Protein AF-A0A920AE0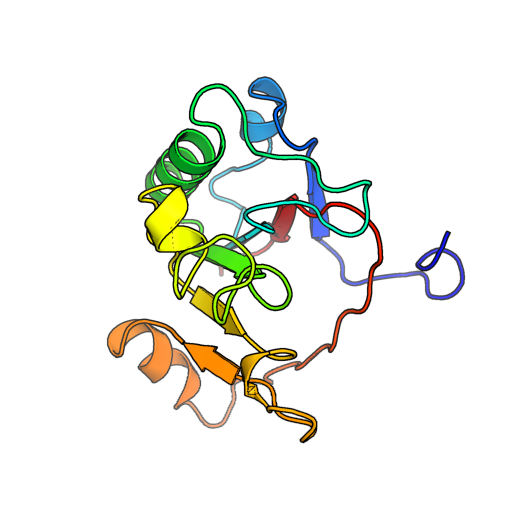2-F1 (afdb_monomer)

Sequence (146 aa):
MYKQKFRPLLPDCRQIIYNDVDSLNEITKNTAAVIIEPIQGATGFITPKNGYLKLVREKCDEVGALLIFDEIQTCFGRTGNLFGLETYSVTPDILCMAKGMGGGMPIGSFTTSTEKMHSLRRPYVRTYYHFWRSSYSLCSIIGHTL

Nearest PDB structures (foldseek):
  4ade-assembly2_B-3  TM=9.728E-01  e=2.602E-11  Escherichia coli BL21
  5h7d-assembly1_A  TM=8.800E-01  e=7.950E-11  Escherichia coli K-12
  4ppm-assembly1_B  TM=8.473E-01  e=1.255E-09  Serratia sp. FS14
  3ntj-assembly2_D  TM=8.637E-01  e=1.627E-08  Plasmodium falciparum 3D7
  7ypn-assembly1_B  TM=8.053E-01  e=5.687E-09  Caulobacter sp. D5

Mean predicted aligned error: 7.44 Å

pLDDT: mean 83.48, std 21.53, range [24.52, 98.31]

Secondary structure (DSSP, 8-state):
-TTGGG-S--TTEEEE-TT-SGGGGG--TTEEEEEE-SSBGGGT-BPP-TTHHHHHHHHHHHHTPEEEEE-TTTTTTTTSSS-HHHHHT---SEEEE-GGGGTTS---EEEE-HHHHHGGGSTT----------SS--EEEEE---

Foldseek 3Di:
DPCPVPPPDDPQKDFFDALDLVSLVVLALQFQAWEFECFQVLAPGHHHPPLRLVSNLVSCVVNVHFYEYAFQPVACCNVPDRTSCVVSVHDGQKYKYADNVQVPDGDIDMDHDPVVVVVVVDPPPPPPPDPDDDSGGGRITHGDDD

Solvent-accessible surface area (backbone atoms only — not comparable to full-atom values): 8640 Å² total; per-residue (Å²): 126,86,64,72,88,58,63,82,68,78,77,60,62,45,77,45,58,80,79,41,74,73,45,53,70,74,64,37,71,56,27,41,28,38,38,29,41,72,51,27,55,64,64,73,60,45,68,68,48,98,60,37,66,52,54,52,50,53,49,23,63,75,39,68,23,44,36,30,32,49,28,37,73,38,27,64,44,64,74,77,37,62,38,46,45,66,77,70,73,44,86,58,54,32,42,34,40,22,60,59,75,30,81,84,49,97,49,72,53,71,49,58,51,70,76,66,53,53,70,69,73,48,97,80,69,81,78,78,83,71,88,78,85,70,70,56,70,46,38,32,37,36,49,70,68,132

Radius of gyration: 15.22 Å; Cα contacts (8 Å, |Δi|>4): 240; chains: 1; bounding box: 39×36×39 Å

Structure (mmCIF, N/CA/C/O backbone):
data_AF-A0A920AE02-F1
#
_entry.id   AF-A0A920AE02-F1
#
loop_
_atom_site.group_PDB
_atom_site.id
_atom_site.type_symbol
_atom_site.label_atom_id
_atom_site.label_alt_id
_atom_site.label_comp_id
_atom_site.label_asym_id
_atom_site.label_entity_id
_atom_site.label_seq_id
_atom_site.pdbx_PDB_ins_code
_atom_site.Cartn_x
_atom_site.Cartn_y
_atom_site.Cartn_z
_atom_site.occupancy
_atom_site.B_iso_or_equiv
_atom_site.auth_seq_id
_atom_site.auth_comp_id
_atom_site.auth_asym_id
_atom_site.auth_atom_id
_atom_site.pdbx_PDB_model_num
ATOM 1 N N . MET A 1 1 ? -2.855 -16.377 -14.885 1.00 50.94 1 MET A N 1
ATOM 2 C CA . MET A 1 1 ? -2.037 -17.542 -15.296 1.00 50.94 1 MET A CA 1
ATOM 3 C C . MET A 1 1 ? -1.311 -18.220 -14.123 1.00 50.94 1 MET A C 1
ATOM 5 O O . MET A 1 1 ? -1.435 -19.426 -13.990 1.00 50.94 1 MET A O 1
ATOM 9 N N . TYR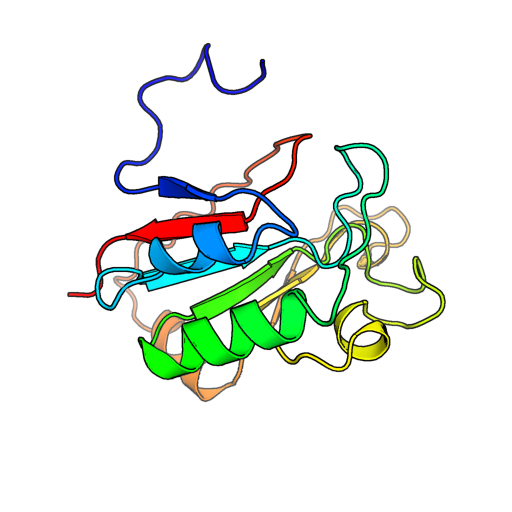 A 1 2 ? -0.637 -17.495 -13.217 1.00 75.06 2 TYR A N 1
ATOM 10 C CA . TYR A 1 2 ? 0.195 -18.118 -12.162 1.00 75.06 2 TYR A CA 1
ATOM 11 C C . TYR A 1 2 ? -0.548 -18.885 -11.051 1.00 75.06 2 TYR A C 1
ATOM 13 O O . TYR A 1 2 ? -0.037 -19.884 -10.561 1.00 75.06 2 TYR A O 1
ATOM 21 N N . LYS A 1 3 ? -1.760 -18.465 -10.661 1.00 81.94 3 LYS A N 1
ATOM 22 C CA . LYS A 1 3 ? -2.459 -19.035 -9.490 1.00 81.94 3 LYS A CA 1
ATOM 23 C C . LYS A 1 3 ? -3.293 -20.294 -9.783 1.00 81.94 3 LYS A C 1
ATOM 25 O O . LYS A 1 3 ? -3.697 -20.981 -8.854 1.00 81.94 3 LYS A O 1
ATOM 30 N N . GLN A 1 4 ? -3.594 -20.585 -11.055 1.00 83.69 4 GLN A N 1
ATOM 31 C CA . GLN A 1 4 ? -4.557 -21.638 -11.428 1.00 83.69 4 GLN A CA 1
ATOM 32 C C . GLN A 1 4 ? -4.117 -23.037 -10.975 1.00 83.69 4 GLN A C 1
ATOM 34 O O . GLN A 1 4 ? -4.955 -23.811 -10.529 1.00 83.69 4 GLN A O 1
ATOM 39 N N . LYS A 1 5 ? -2.810 -23.332 -11.031 1.00 90.50 5 LYS A N 1
ATOM 40 C CA . LYS A 1 5 ? -2.244 -24.644 -10.669 1.00 90.50 5 LYS A CA 1
ATOM 41 C C . LYS A 1 5 ? -2.198 -24.921 -9.160 1.00 90.50 5 LYS A C 1
ATOM 43 O O . LYS A 1 5 ? -1.930 -26.049 -8.776 1.00 90.50 5 LYS A O 1
ATOM 48 N N . PHE A 1 6 ? -2.435 -23.910 -8.325 1.00 90.12 6 PHE A N 1
ATOM 49 C CA . PHE A 1 6 ? -2.240 -23.978 -6.871 1.00 90.12 6 PHE A CA 1
ATOM 50 C C . PHE A 1 6 ? -3.536 -23.731 -6.092 1.00 90.12 6 PHE A C 1
ATOM 52 O O . PHE A 1 6 ? -3.497 -23.304 -4.944 1.00 90.12 6 PHE A O 1
ATOM 59 N N . ARG A 1 7 ? -4.698 -23.925 -6.728 1.00 87.12 7 ARG A N 1
ATOM 60 C CA . ARG A 1 7 ? -5.992 -23.787 -6.051 1.00 87.12 7 ARG A CA 1
ATOM 61 C C . ARG A 1 7 ? -6.272 -25.000 -5.139 1.00 87.12 7 ARG A C 1
ATOM 63 O O . ARG A 1 7 ? -5.869 -26.103 -5.501 1.00 87.12 7 ARG A O 1
ATOM 70 N N . PRO A 1 8 ? -7.015 -24.820 -4.028 1.00 88.19 8 PRO A N 1
ATOM 71 C CA . PRO A 1 8 ? -7.584 -23.557 -3.551 1.00 88.19 8 PRO A CA 1
ATOM 72 C C . PRO A 1 8 ? -6.519 -22.625 -2.952 1.00 88.19 8 PRO A C 1
ATOM 74 O O . PRO A 1 8 ? -5.546 -23.070 -2.357 1.00 88.19 8 PRO A O 1
ATOM 77 N N . LEU A 1 9 ? -6.702 -21.318 -3.154 1.00 88.38 9 LEU A N 1
ATOM 78 C CA . LEU A 1 9 ? -5.861 -20.289 -2.532 1.00 88.38 9 LEU A CA 1
ATOM 79 C C . LEU A 1 9 ? -6.390 -19.961 -1.129 1.00 88.38 9 LEU A C 1
ATOM 81 O O . LEU A 1 9 ? -7.403 -20.518 -0.707 1.00 88.38 9 LEU A O 1
ATOM 85 N N . LEU A 1 10 ? -5.733 -19.018 -0.445 1.00 86.81 10 LEU A N 1
ATOM 86 C CA . LEU A 1 10 ? -6.267 -18.438 0.786 1.00 86.81 10 LEU A CA 1
ATOM 87 C C . LEU A 1 10 ? -7.715 -17.956 0.564 1.00 86.81 10 LEU A C 1
ATOM 89 O O . LEU A 1 10 ? -7.971 -17.265 -0.433 1.00 86.81 10 LEU A O 1
ATOM 93 N N . PRO A 1 11 ? -8.651 -18.347 1.449 1.00 86.06 11 PRO A N 1
ATOM 94 C CA . PRO A 1 11 ? -10.022 -17.863 1.394 1.00 86.06 11 PRO A CA 1
ATOM 95 C C . PRO A 1 11 ? -10.068 -16.364 1.708 1.00 86.06 11 PRO A C 1
ATOM 97 O O . PRO A 1 11 ? -9.095 -15.782 2.184 1.00 86.06 11 PRO A O 1
ATOM 100 N N . ASP A 1 12 ? -11.198 -15.734 1.393 1.00 87.88 12 ASP A N 1
ATOM 101 C CA . ASP A 1 12 ? -11.480 -14.326 1.705 1.00 87.88 12 ASP A CA 1
ATOM 102 C C . ASP A 1 12 ? -10.484 -13.308 1.125 1.00 87.88 12 ASP A C 1
ATOM 104 O O . ASP A 1 12 ? -10.442 -12.151 1.542 1.00 87.88 12 ASP A O 1
ATOM 108 N N . CYS A 1 13 ? -9.727 -13.715 0.101 1.00 88.38 13 CYS A N 1
ATOM 109 C CA . CYS A 1 13 ? -8.918 -12.830 -0.725 1.00 88.38 13 CYS A CA 1
ATOM 110 C C . CYS A 1 13 ? -9.673 -12.437 -2.000 1.00 88.38 13 CYS A C 1
ATOM 112 O O . CYS A 1 13 ? -9.825 -13.249 -2.919 1.00 88.38 13 CYS A O 1
ATOM 114 N N . ARG A 1 14 ? -10.103 -11.176 -2.088 1.00 88.19 14 ARG A N 1
ATOM 115 C CA . ARG A 1 14 ? -10.780 -10.619 -3.274 1.00 88.19 14 ARG A CA 1
ATOM 116 C C . ARG A 1 14 ? -9.882 -9.624 -3.998 1.00 88.19 14 ARG A C 1
ATOM 118 O O . ARG A 1 14 ? -9.114 -8.906 -3.366 1.00 88.19 14 ARG A O 1
ATOM 125 N N . GLN A 1 15 ? -9.962 -9.599 -5.327 1.00 90.75 15 GLN A N 1
ATOM 126 C CA . GLN A 1 15 ? -9.261 -8.615 -6.154 1.00 90.75 15 GLN A CA 1
ATOM 127 C C . GLN A 1 15 ? -10.247 -7.536 -6.579 1.00 90.75 15 GLN A C 1
ATOM 129 O O . GLN A 1 15 ? -11.346 -7.870 -7.014 1.00 90.75 15 GLN A O 1
ATOM 134 N N . ILE A 1 16 ? -9.829 -6.278 -6.493 1.00 92.00 16 ILE A N 1
ATOM 135 C CA . ILE A 1 16 ? -10.584 -5.148 -7.037 1.00 92.00 16 ILE A CA 1
ATOM 136 C C . ILE A 1 16 ? -9.827 -4.529 -8.213 1.00 92.00 16 ILE A C 1
ATOM 138 O O . ILE A 1 16 ? -8.619 -4.752 -8.369 1.00 92.00 16 ILE A O 1
ATOM 142 N N . ILE A 1 17 ? -10.527 -3.778 -9.061 1.00 94.19 17 ILE A N 1
ATOM 143 C CA . ILE A 1 17 ? -9.938 -3.191 -10.265 1.00 94.19 17 ILE A CA 1
ATOM 144 C C . ILE A 1 17 ? -9.181 -1.916 -9.877 1.00 94.19 17 ILE A C 1
ATOM 146 O O . ILE A 1 17 ? -9.699 -1.038 -9.198 1.00 94.19 17 ILE A O 1
ATOM 150 N N . TYR A 1 18 ? -7.918 -1.815 -10.288 1.00 94.50 18 TYR A N 1
ATOM 151 C CA . TYR A 1 18 ? -7.095 -0.637 -10.017 1.00 94.50 18 TYR A CA 1
ATOM 152 C C . TYR A 1 18 ? -7.527 0.547 -10.891 1.00 94.50 18 TYR A C 1
ATOM 154 O O . TYR A 1 18 ? -7.829 0.356 -12.068 1.00 94.50 18 TYR A O 1
ATOM 162 N N . ASN A 1 19 ? -7.505 1.765 -10.337 1.00 96.00 19 ASN A N 1
ATOM 163 C CA . ASN A 1 19 ? -8.059 2.989 -10.936 1.00 96.00 19 ASN A CA 1
ATOM 164 C C . ASN A 1 19 ? -9.581 2.987 -11.175 1.00 96.00 19 ASN A C 1
ATOM 166 O O . ASN A 1 19 ? -10.080 3.920 -11.805 1.00 96.00 19 ASN A O 1
ATOM 170 N N . ASP A 1 20 ? -10.315 1.996 -10.672 1.00 95.88 20 ASP A N 1
ATOM 171 C CA . ASP A 1 20 ? -11.775 1.979 -10.720 1.00 95.88 20 ASP A CA 1
ATOM 172 C C . ASP A 1 20 ? -12.349 2.407 -9.365 1.00 95.88 20 ASP A C 1
ATOM 174 O O . ASP A 1 20 ? -12.092 1.777 -8.340 1.00 95.88 20 ASP A O 1
ATOM 178 N N . VAL A 1 21 ? -13.101 3.506 -9.347 1.00 95.62 21 VAL A N 1
ATOM 179 C CA . VAL A 1 21 ? -13.657 4.058 -8.101 1.00 95.62 21 VAL A CA 1
ATOM 180 C C . VAL A 1 21 ? -14.813 3.196 -7.595 1.00 95.62 21 VAL A C 1
ATOM 182 O O . VAL A 1 21 ? -14.945 3.011 -6.387 1.00 95.62 21 VAL A O 1
ATOM 185 N N . ASP A 1 22 ? -15.599 2.602 -8.495 1.00 96.25 22 ASP A N 1
ATOM 186 C CA . ASP A 1 22 ? -16.749 1.775 -8.117 1.00 96.25 22 ASP A CA 1
ATOM 187 C C . ASP A 1 22 ? -16.308 0.494 -7.396 1.00 96.25 22 ASP A C 1
ATOM 189 O O . ASP A 1 22 ? -16.929 0.070 -6.418 1.00 96.25 22 ASP A O 1
ATOM 193 N N . SER A 1 23 ? -15.165 -0.060 -7.805 1.00 94.50 23 SER A N 1
ATOM 194 C CA . SER A 1 23 ? -14.467 -1.166 -7.145 1.00 94.50 23 SER A CA 1
ATOM 195 C C . SER A 1 23 ? -14.115 -0.910 -5.671 1.00 94.50 23 SER A C 1
ATOM 197 O O . SER A 1 23 ? -13.920 -1.869 -4.922 1.00 94.50 23 SER A O 1
ATOM 199 N N . LEU A 1 24 ? -14.051 0.347 -5.209 1.00 95.56 24 LEU A N 1
ATOM 200 C CA . LEU A 1 24 ? -13.792 0.661 -3.795 1.00 95.56 24 LEU A CA 1
ATOM 201 C C . LEU A 1 24 ? -14.956 0.267 -2.875 1.00 95.56 24 LEU A C 1
ATOM 203 O O . LEU A 1 24 ? -14.746 0.085 -1.676 1.00 95.56 24 LEU A O 1
ATOM 207 N N . ASN A 1 25 ? -16.163 0.072 -3.417 1.00 95.44 25 ASN A N 1
ATOM 208 C CA . ASN A 1 25 ? -17.325 -0.385 -2.648 1.00 95.44 25 ASN A CA 1
ATOM 209 C C . ASN A 1 25 ? -17.1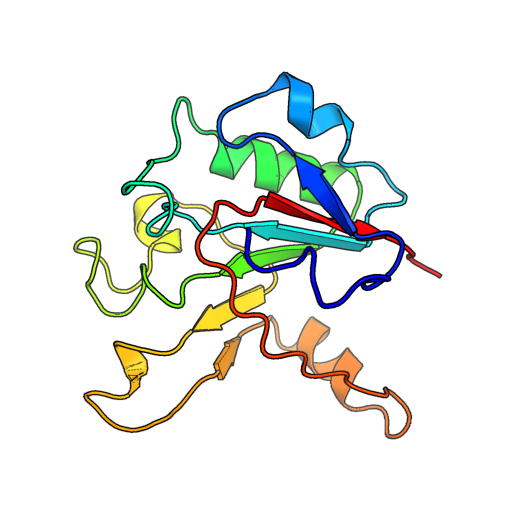69 -1.817 -2.106 1.00 95.44 25 ASN A C 1
ATOM 211 O O . ASN A 1 25 ? -17.832 -2.186 -1.138 1.00 95.44 25 ASN A O 1
ATOM 215 N N . GLU A 1 26 ? -16.257 -2.611 -2.674 1.00 95.31 26 GLU A N 1
ATOM 216 C CA . GLU A 1 26 ? -15.910 -3.941 -2.159 1.00 95.31 26 GLU A CA 1
ATOM 217 C C . GLU A 1 26 ? -15.124 -3.878 -0.837 1.00 95.31 26 GLU A C 1
ATOM 219 O O . GLU A 1 26 ? -15.070 -4.862 -0.090 1.00 95.31 26 GLU A O 1
ATOM 224 N N . ILE A 1 27 ? -14.517 -2.727 -0.525 1.00 96.06 27 ILE A N 1
ATOM 225 C CA . ILE A 1 27 ? -13.810 -2.487 0.731 1.00 96.06 27 ILE A CA 1
ATOM 226 C C . ILE A 1 27 ? -14.861 -2.141 1.791 1.00 96.06 27 ILE A C 1
ATOM 228 O O . ILE A 1 27 ? -15.415 -1.043 1.825 1.00 96.06 27 ILE A O 1
ATOM 232 N N . THR A 1 28 ? -15.154 -3.105 2.658 1.00 96.06 28 THR A N 1
ATOM 233 C CA . THR A 1 28 ? -16.222 -3.009 3.663 1.00 96.06 28 THR A CA 1
ATOM 234 C C . THR A 1 28 ? -15.655 -3.176 5.069 1.00 96.06 28 THR A C 1
ATOM 236 O O . THR A 1 28 ? -14.480 -3.480 5.240 1.00 96.06 28 THR A O 1
ATOM 239 N N . LYS A 1 29 ? -16.499 -3.059 6.098 1.00 95.75 29 LYS A N 1
ATOM 240 C CA . LYS A 1 29 ? -16.108 -3.316 7.499 1.00 95.75 29 LYS A CA 1
ATOM 241 C C . LYS A 1 29 ? -15.633 -4.753 7.762 1.00 95.75 29 LYS A C 1
ATOM 243 O O . LYS A 1 29 ? -15.010 -5.011 8.783 1.00 95.75 29 LYS A O 1
ATOM 248 N N . ASN A 1 30 ? -15.906 -5.680 6.840 1.00 94.56 30 ASN A N 1
ATOM 249 C CA . ASN A 1 30 ? -15.418 -7.060 6.906 1.00 94.56 30 ASN A CA 1
ATOM 250 C C . ASN A 1 30 ? -14.014 -7.224 6.288 1.00 94.56 30 ASN A C 1
ATOM 252 O O . ASN A 1 30 ? -13.455 -8.324 6.302 1.00 94.56 30 ASN A O 1
ATOM 256 N N . THR A 1 31 ? -13.458 -6.157 5.710 1.00 95.56 31 THR A N 1
ATOM 257 C CA . THR A 1 31 ? -12.109 -6.122 5.150 1.00 95.56 31 THR A CA 1
ATOM 258 C C . THR A 1 31 ? -11.095 -5.872 6.261 1.00 95.56 31 THR A C 1
ATOM 260 O O . THR A 1 31 ? -11.106 -4.817 6.883 1.00 95.56 31 THR A O 1
ATOM 263 N N . ALA A 1 32 ? -10.173 -6.809 6.465 1.00 95.12 32 ALA A N 1
ATOM 264 C CA . ALA A 1 32 ? -9.058 -6.650 7.392 1.00 95.12 32 ALA A CA 1
ATOM 265 C C . ALA A 1 32 ? -7.959 -5.748 6.808 1.00 95.12 32 ALA A C 1
ATOM 267 O O . ALA A 1 32 ? -7.403 -4.898 7.505 1.00 95.12 32 ALA A O 1
ATOM 268 N N . ALA A 1 33 ? -7.631 -5.922 5.523 1.00 96.19 33 ALA A N 1
ATOM 269 C CA . ALA A 1 33 ? -6.592 -5.136 4.867 1.00 96.19 33 ALA A CA 1
ATOM 270 C C . ALA A 1 33 ? -6.788 -5.014 3.354 1.00 96.19 33 ALA A C 1
ATOM 272 O O . ALA A 1 33 ? -7.380 -5.886 2.718 1.00 96.19 33 ALA A O 1
ATOM 273 N N . VAL A 1 34 ? -6.210 -3.957 2.788 1.00 97.25 34 VAL A N 1
ATOM 274 C CA . VAL A 1 34 ? -6.062 -3.701 1.358 1.00 97.25 34 VAL A CA 1
ATOM 275 C C . VAL A 1 34 ? -4.575 -3.663 1.021 1.00 97.25 34 VAL A C 1
ATOM 277 O O . VAL A 1 34 ? -3.854 -2.792 1.498 1.00 97.25 34 VAL A O 1
ATOM 280 N N . ILE A 1 35 ? -4.110 -4.595 0.189 1.00 97.31 35 ILE A N 1
ATOM 281 C CA . ILE A 1 35 ? -2.729 -4.633 -0.316 1.00 97.31 35 ILE A CA 1
ATOM 282 C C . ILE A 1 35 ? -2.696 -4.043 -1.716 1.00 97.31 35 ILE A C 1
ATOM 284 O O . ILE A 1 35 ? -3.381 -4.568 -2.594 1.00 97.31 35 ILE A O 1
ATOM 288 N N . ILE A 1 36 ? -1.891 -3.001 -1.929 1.00 95.94 36 ILE A N 1
ATOM 289 C CA . ILE A 1 36 ? -1.807 -2.286 -3.202 1.00 95.94 36 ILE A CA 1
ATOM 290 C C . ILE A 1 36 ? -0.376 -1.880 -3.573 1.00 95.94 36 ILE A C 1
ATOM 292 O O . ILE A 1 36 ? 0.388 -1.423 -2.732 1.00 95.94 36 ILE A O 1
ATOM 296 N N . GLU A 1 37 ? -0.004 -2.019 -4.845 1.00 95.88 37 GLU A N 1
ATOM 297 C CA . GLU A 1 37 ? 1.223 -1.414 -5.390 1.00 95.88 37 GLU A CA 1
ATOM 298 C C . GLU A 1 37 ? 0.956 0.068 -5.733 1.00 95.88 37 GLU A C 1
ATOM 300 O O . GLU A 1 37 ? -0.020 0.340 -6.445 1.00 95.88 37 GLU A O 1
ATOM 305 N N . PRO A 1 38 ? 1.800 1.041 -5.323 1.00 94.12 38 PRO A N 1
ATOM 306 C CA . PRO A 1 38 ? 1.605 2.436 -5.725 1.00 94.12 38 PRO A CA 1
ATOM 307 C C . PRO A 1 38 ? 1.625 2.628 -7.241 1.00 94.12 38 PRO A C 1
ATOM 309 O O . PRO A 1 38 ? 0.857 3.430 -7.753 1.00 94.12 38 PRO A O 1
ATOM 312 N N . ILE A 1 39 ? 2.460 1.864 -7.952 1.00 94.75 39 ILE A N 1
ATOM 313 C CA . ILE A 1 39 ? 2.481 1.750 -9.416 1.00 94.75 39 ILE A CA 1
ATOM 314 C C . ILE A 1 39 ? 2.502 0.263 -9.754 1.00 94.75 39 ILE A C 1
ATOM 316 O O . ILE A 1 39 ? 3.386 -0.459 -9.296 1.00 94.75 39 ILE A O 1
ATOM 320 N N . GLN A 1 40 ? 1.571 -0.198 -10.589 1.00 93.69 40 GLN A N 1
ATOM 321 C CA . GLN A 1 40 ? 1.457 -1.615 -10.935 1.00 93.69 40 GLN A CA 1
ATOM 322 C C . GLN A 1 40 ? 2.464 -1.984 -12.015 1.00 93.69 40 GLN A C 1
ATOM 324 O O . GLN A 1 40 ? 2.190 -1.939 -13.218 1.00 93.69 40 GLN A O 1
ATOM 329 N N . GLY A 1 41 ? 3.659 -2.362 -11.581 1.00 89.25 41 GLY A N 1
ATOM 330 C CA . GLY A 1 41 ? 4.774 -2.593 -12.484 1.00 89.25 41 GLY A CA 1
ATOM 331 C C . GLY A 1 41 ? 4.575 -3.789 -13.403 1.00 89.25 41 GLY A C 1
ATOM 332 O O . GLY A 1 41 ? 4.690 -3.679 -14.623 1.00 89.25 41 GLY A O 1
ATOM 333 N N . ALA A 1 42 ? 4.185 -4.931 -12.837 1.00 85.75 42 ALA A N 1
ATOM 334 C CA . ALA A 1 42 ? 4.046 -6.168 -13.602 1.00 85.75 42 ALA A CA 1
ATOM 335 C C . ALA A 1 42 ? 2.856 -6.169 -14.585 1.00 85.75 42 ALA A C 1
ATOM 337 O O . ALA A 1 42 ? 2.759 -7.050 -15.432 1.00 85.75 42 ALA A O 1
ATOM 338 N N . THR A 1 43 ? 1.971 -5.167 -14.503 1.00 84.38 43 THR A N 1
ATOM 339 C CA . THR A 1 43 ? 0.807 -5.003 -15.406 1.00 84.38 43 THR A CA 1
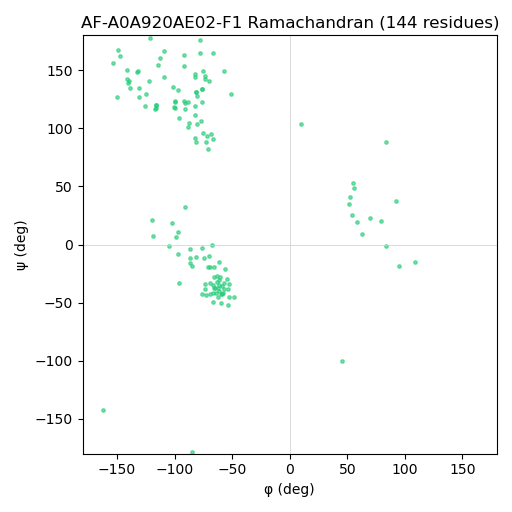ATOM 340 C C . THR A 1 43 ? 1.055 -3.936 -16.474 1.00 84.38 43 THR A C 1
ATOM 342 O O . THR A 1 43 ? 0.123 -3.430 -17.083 1.00 84.38 43 THR A O 1
ATOM 345 N N . GLY A 1 44 ? 2.321 -3.591 -16.720 1.00 89.56 44 GLY A N 1
ATOM 346 C CA . GLY A 1 44 ? 2.689 -2.588 -17.717 1.00 89.56 44 GLY A CA 1
ATOM 347 C C . GLY A 1 44 ? 2.816 -1.180 -17.143 1.00 89.56 44 GLY A C 1
ATOM 348 O O . GLY A 1 44 ? 2.458 -0.224 -17.818 1.00 89.56 44 GLY A O 1
ATOM 349 N N . PHE A 1 45 ? 3.339 -1.057 -15.917 1.00 91.25 45 PHE A N 1
ATOM 350 C CA . PHE A 1 45 ? 3.653 0.227 -15.275 1.00 91.25 45 PHE A CA 1
ATOM 351 C C . PHE A 1 45 ? 2.453 1.185 -15.189 1.00 91.25 45 PHE A C 1
ATOM 353 O O . PHE A 1 45 ? 2.544 2.363 -15.532 1.00 91.25 45 PHE A O 1
ATOM 360 N N . ILE A 1 46 ? 1.313 0.673 -14.721 1.00 95.00 46 ILE A N 1
ATOM 361 C CA . ILE A 1 46 ? 0.085 1.463 -14.586 1.00 95.00 46 ILE A CA 1
ATOM 362 C C . ILE A 1 46 ? 0.201 2.371 -13.358 1.00 95.00 46 ILE A C 1
ATOM 364 O O . ILE A 1 46 ? 0.395 1.890 -12.241 1.00 95.00 46 ILE A O 1
ATOM 368 N N . THR A 1 47 ? 0.065 3.680 -13.567 1.00 95.38 47 THR A N 1
ATOM 369 C CA . THR A 1 47 ? 0.086 4.702 -12.511 1.00 95.38 47 THR A CA 1
ATOM 370 C C . THR A 1 47 ? -1.321 5.004 -11.983 1.00 95.38 47 THR A C 1
ATOM 372 O O . THR A 1 47 ? -2.310 4.830 -12.711 1.00 95.38 47 THR A O 1
ATOM 375 N N . PRO A 1 48 ? -1.447 5.465 -10.726 1.00 95.12 48 PRO A N 1
ATOM 376 C CA . PRO A 1 48 ? -2.727 5.857 -10.166 1.00 95.12 48 PRO A CA 1
ATOM 377 C C . PRO A 1 48 ? -3.213 7.144 -10.835 1.00 95.12 48 PRO A C 1
ATOM 379 O O . PRO A 1 48 ? -2.433 8.059 -11.105 1.00 95.12 48 PRO A O 1
ATOM 382 N N . LYS A 1 49 ? -4.516 7.225 -11.093 1.00 95.06 49 LYS A N 1
ATOM 383 C CA . LYS A 1 49 ? -5.177 8.374 -11.725 1.00 95.06 49 LYS A CA 1
ATOM 384 C C . LYS A 1 49 ? -6.132 9.038 -10.746 1.00 95.06 49 LYS A C 1
ATOM 386 O O . LYS A 1 49 ? -6.626 8.384 -9.838 1.00 95.06 49 LYS A O 1
ATOM 391 N N . ASN A 1 50 ? -6.409 10.327 -10.940 1.00 93.75 50 ASN A N 1
ATOM 392 C CA . ASN A 1 50 ? -7.469 11.051 -10.224 1.00 93.75 50 ASN A CA 1
ATOM 393 C C . ASN A 1 50 ? -7.418 10.899 -8.689 1.00 93.75 50 ASN A C 1
ATOM 395 O O . ASN A 1 50 ? -8.452 10.813 -8.036 1.00 93.75 50 ASN A O 1
ATOM 399 N N . GLY A 1 51 ? -6.215 10.813 -8.108 1.00 94.94 51 GLY A N 1
ATOM 400 C CA . GLY A 1 51 ? -6.055 10.627 -6.663 1.00 94.94 51 GLY A CA 1
ATOM 401 C C . GLY A 1 51 ? -6.476 9.248 -6.141 1.00 94.94 51 GLY A C 1
ATOM 402 O O . GLY A 1 51 ? -6.748 9.122 -4.953 1.00 94.94 51 GLY A O 1
ATOM 403 N N . TYR A 1 52 ? -6.506 8.209 -6.983 1.00 97.38 52 TYR A N 1
ATOM 404 C CA . TYR A 1 52 ? -6.984 6.867 -6.626 1.00 97.38 52 TYR A CA 1
ATOM 405 C C . TYR A 1 52 ? -6.395 6.315 -5.316 1.00 97.38 52 TYR A C 1
ATOM 407 O O . TYR A 1 52 ? -7.139 5.833 -4.470 1.00 97.38 52 TYR A O 1
ATOM 415 N N . LEU A 1 53 ? -5.080 6.441 -5.087 1.00 97.25 53 LEU A N 1
ATOM 416 C CA . LEU A 1 53 ? -4.460 5.968 -3.837 1.00 97.25 53 LEU A CA 1
ATOM 417 C C . LEU A 1 53 ? -4.976 6.705 -2.592 1.00 97.25 53 LEU A C 1
ATOM 419 O O . LEU A 1 53 ? -5.072 6.104 -1.524 1.00 97.25 53 LEU A O 1
ATOM 423 N N . LYS A 1 54 ? -5.331 7.987 -2.728 1.00 97.88 54 LYS A N 1
ATOM 424 C CA . LYS A 1 54 ? -5.931 8.769 -1.645 1.00 97.88 54 LYS A CA 1
ATOM 425 C C . LYS A 1 54 ? -7.347 8.275 -1.345 1.00 97.88 54 LYS A C 1
ATOM 427 O O . LYS A 1 54 ? -7.660 8.063 -0.182 1.00 97.88 54 LYS A O 1
ATOM 432 N N . LEU A 1 55 ? -8.144 7.990 -2.378 1.00 98.06 55 LEU A N 1
ATOM 433 C CA . LEU A 1 55 ? -9.480 7.401 -2.215 1.00 98.06 55 LEU A CA 1
ATOM 434 C C . LEU A 1 55 ? -9.418 6.025 -1.536 1.00 98.06 55 LEU A C 1
ATOM 436 O O . LEU A 1 55 ? -10.224 5.729 -0.661 1.00 98.06 55 LEU A O 1
ATOM 440 N N . VAL A 1 56 ? -8.431 5.193 -1.890 1.00 97.88 56 VAL A N 1
ATOM 441 C CA . VAL A 1 56 ? -8.204 3.902 -1.221 1.00 97.88 56 VAL A CA 1
ATOM 442 C C . VAL A 1 56 ? -7.867 4.107 0.260 1.00 97.88 56 VAL A C 1
ATOM 444 O O . VAL A 1 56 ? -8.429 3.420 1.107 1.00 97.88 56 VAL A O 1
ATOM 447 N N . ARG A 1 57 ? -6.980 5.057 0.587 1.00 98.25 57 ARG A N 1
ATOM 448 C CA . ARG A 1 57 ? -6.631 5.392 1.978 1.00 98.25 57 ARG A CA 1
ATOM 449 C C . ARG A 1 57 ? -7.846 5.853 2.774 1.00 98.25 57 ARG A C 1
ATOM 451 O O . ARG A 1 57 ? -8.099 5.296 3.837 1.00 98.25 57 ARG A O 1
ATOM 458 N N . GLU A 1 58 ? -8.603 6.805 2.239 1.00 98.31 58 GLU A N 1
ATOM 459 C CA . GLU A 1 58 ? -9.829 7.313 2.862 1.00 98.31 58 GLU A CA 1
ATOM 460 C C . GLU A 1 58 ? -10.836 6.183 3.092 1.00 98.31 58 GLU A C 1
ATOM 462 O O . GLU A 1 58 ? -11.414 6.081 4.172 1.00 98.31 58 GLU A O 1
ATOM 467 N N . LYS A 1 59 ? -10.991 5.275 2.119 1.00 98.12 59 LYS A N 1
ATOM 468 C CA . LYS A 1 59 ? -11.894 4.134 2.264 1.00 98.12 59 LYS A CA 1
ATOM 469 C C . LYS A 1 59 ? -11.434 3.155 3.341 1.00 98.12 59 LYS A C 1
ATOM 471 O O . LYS A 1 59 ? -12.256 2.670 4.116 1.00 98.12 59 LYS A O 1
ATOM 476 N N . CYS A 1 60 ? -10.135 2.868 3.404 1.00 97.88 60 CYS A N 1
ATOM 477 C CA . CYS A 1 60 ? -9.554 2.050 4.464 1.00 97.88 60 CYS A CA 1
ATOM 478 C C . CYS A 1 60 ? -9.789 2.674 5.848 1.00 97.88 60 CYS A C 1
ATOM 480 O O . CYS A 1 60 ? -10.188 1.960 6.767 1.00 97.88 60 CYS A O 1
ATOM 482 N N . ASP A 1 61 ? -9.619 3.993 5.978 1.00 98.25 61 ASP A N 1
ATOM 483 C CA . ASP A 1 61 ? -9.872 4.724 7.226 1.00 98.25 61 ASP A CA 1
ATOM 484 C C . ASP A 1 61 ? -11.351 4.677 7.631 1.00 98.25 61 ASP A C 1
ATOM 486 O O . ASP A 1 61 ? -11.663 4.436 8.796 1.00 98.25 61 ASP A O 1
ATOM 490 N N . GLU A 1 62 ? -12.267 4.837 6.671 1.00 98.19 62 GLU A N 1
ATOM 491 C CA . GLU A 1 62 ? -13.718 4.791 6.898 1.00 98.19 62 GLU A CA 1
ATOM 492 C C . GLU A 1 62 ? -14.175 3.449 7.490 1.00 98.19 62 GLU A C 1
ATOM 494 O O . GLU A 1 62 ? -15.021 3.410 8.389 1.00 98.19 62 GLU A O 1
ATOM 499 N N . VAL A 1 63 ? -13.640 2.335 6.981 1.00 97.06 63 VAL A N 1
ATOM 500 C CA . VAL A 1 63 ? -14.087 0.990 7.376 1.00 97.06 63 VAL A CA 1
ATOM 501 C C . VAL A 1 63 ? -13.218 0.336 8.451 1.00 97.06 63 VAL A C 1
ATOM 503 O O . VAL A 1 63 ? -13.596 -0.717 8.961 1.00 97.06 63 VAL A O 1
ATOM 506 N N . GLY A 1 64 ? -12.078 0.942 8.797 1.00 95.94 64 GLY A N 1
ATOM 507 C CA . GLY A 1 64 ? -11.103 0.394 9.743 1.00 95.94 64 GLY A CA 1
ATOM 508 C C . GLY A 1 64 ? -10.183 -0.686 9.159 1.00 95.94 64 GLY A C 1
ATOM 509 O O . GLY A 1 64 ? -9.609 -1.467 9.916 1.00 95.94 64 GLY A O 1
ATOM 510 N N . ALA A 1 65 ? -10.041 -0.750 7.833 1.00 96.19 65 ALA A N 1
ATOM 511 C CA . ALA A 1 65 ? -9.134 -1.681 7.166 1.00 96.19 65 ALA A CA 1
ATOM 512 C C . ALA A 1 65 ? -7.696 -1.142 7.151 1.00 96.19 65 ALA A C 1
ATOM 514 O O . ALA A 1 65 ? -7.462 0.057 7.007 1.00 96.19 65 ALA A O 1
ATOM 515 N N . LEU A 1 66 ? -6.708 -2.036 7.225 1.00 97.19 66 LEU A N 1
ATOM 516 C CA . LEU A 1 66 ? -5.302 -1.657 7.067 1.00 97.19 66 LEU A CA 1
ATOM 517 C C . LEU A 1 66 ? -4.960 -1.417 5.595 1.00 97.19 66 LEU A C 1
ATOM 519 O O . LEU A 1 66 ? -5.244 -2.258 4.746 1.00 97.19 66 LEU A O 1
ATOM 523 N N . LEU A 1 67 ? -4.268 -0.324 5.286 1.00 97.88 67 LEU A N 1
ATOM 524 C CA . LEU A 1 67 ? -3.661 -0.119 3.973 1.00 97.88 67 LEU A CA 1
ATOM 525 C C . LEU A 1 67 ? -2.221 -0.629 3.971 1.00 97.88 67 LEU A C 1
ATOM 527 O O . LEU A 1 67 ? -1.388 -0.175 4.754 1.00 97.88 67 LEU A O 1
ATOM 531 N N . ILE A 1 68 ? -1.907 -1.535 3.055 1.00 97.94 68 ILE A N 1
ATOM 532 C CA . ILE A 1 68 ? -0.572 -2.095 2.877 1.00 97.94 68 ILE A CA 1
ATOM 533 C C . ILE A 1 68 ? -0.066 -1.689 1.500 1.00 97.94 68 ILE A C 1
ATOM 535 O O . ILE A 1 68 ? -0.670 -2.045 0.489 1.00 97.94 68 ILE A O 1
ATOM 539 N N . PHE A 1 69 ? 1.055 -0.975 1.449 1.00 97.44 69 PHE A N 1
ATOM 540 C CA . PHE A 1 69 ? 1.738 -0.719 0.187 1.00 97.44 69 PHE A CA 1
ATOM 541 C C . PHE A 1 69 ? 2.772 -1.803 -0.099 1.00 97.44 69 PHE A C 1
ATOM 543 O O . PHE A 1 69 ? 3.717 -1.994 0.670 1.00 97.44 69 PHE A O 1
ATOM 550 N N . ASP A 1 70 ? 2.615 -2.480 -1.237 1.00 96.81 70 ASP A N 1
ATOM 551 C CA . ASP A 1 70 ? 3.691 -3.261 -1.841 1.00 96.81 70 ASP A CA 1
ATOM 552 C C . ASP A 1 70 ? 4.586 -2.316 -2.642 1.00 96.81 70 ASP A C 1
ATOM 554 O O . ASP A 1 70 ? 4.357 -2.016 -3.813 1.00 96.81 70 ASP A O 1
ATOM 558 N N . GLU A 1 71 ? 5.613 -1.817 -1.967 1.00 95.75 71 GLU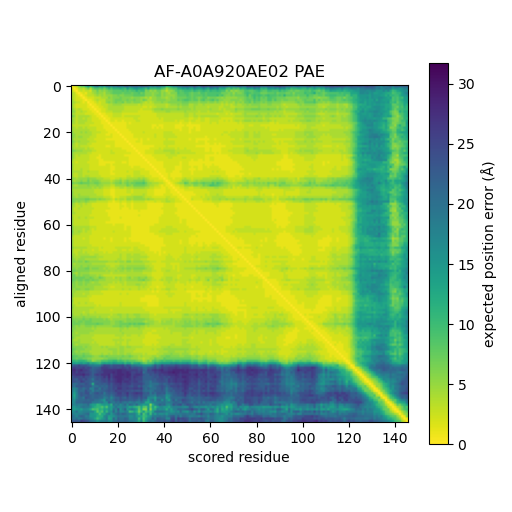 A N 1
ATOM 559 C CA . GLU A 1 71 ? 6.596 -0.918 -2.546 1.00 95.75 71 GLU A CA 1
ATOM 560 C C . GLU A 1 71 ? 7.848 -1.640 -3.011 1.00 95.75 71 GLU A C 1
ATOM 562 O O . GLU A 1 71 ? 8.813 -0.994 -3.406 1.00 95.75 71 GLU A O 1
ATOM 567 N N . ILE A 1 72 ? 7.845 -2.976 -3.059 1.00 95.62 72 ILE A N 1
ATOM 568 C CA . ILE A 1 72 ? 9.037 -3.760 -3.380 1.00 95.62 72 ILE A CA 1
ATOM 569 C C . ILE A 1 72 ? 9.683 -3.298 -4.697 1.00 95.62 72 ILE A C 1
ATOM 571 O O . ILE A 1 72 ? 10.903 -3.378 -4.837 1.00 95.62 72 ILE A O 1
ATOM 575 N N . GLN A 1 73 ? 8.897 -2.858 -5.683 1.00 94.44 73 GLN A N 1
ATOM 576 C CA . GLN A 1 73 ? 9.437 -2.339 -6.941 1.00 94.44 73 GLN A CA 1
ATOM 577 C C . GLN A 1 73 ? 9.564 -0.811 -6.993 1.00 94.44 73 GLN A C 1
ATOM 579 O O . GLN A 1 73 ? 10.482 -0.332 -7.654 1.00 94.44 73 GLN A O 1
ATOM 584 N N . THR A 1 74 ? 8.676 -0.060 -6.342 1.00 94.00 74 THR A N 1
ATOM 585 C CA . THR A 1 74 ? 8.616 1.408 -6.442 1.00 94.00 74 THR A CA 1
ATOM 586 C C . THR A 1 74 ? 9.563 2.134 -5.485 1.00 94.00 74 THR A C 1
ATOM 588 O O . THR A 1 74 ? 9.891 3.290 -5.743 1.00 94.00 74 THR A O 1
ATOM 591 N N . CYS A 1 75 ? 10.056 1.469 -4.436 1.00 93.88 75 CYS A N 1
ATOM 592 C CA . CYS A 1 75 ? 10.998 2.054 -3.477 1.00 93.88 75 CYS A CA 1
ATOM 593 C C . CYS A 1 75 ? 12.460 2.121 -3.973 1.00 93.88 75 CYS A C 1
ATOM 595 O O . CYS A 1 75 ? 12.813 1.645 -5.057 1.00 93.88 75 CYS A O 1
ATOM 597 N N . PHE A 1 76 ? 13.322 2.726 -3.148 1.00 95.25 76 PHE A N 1
ATOM 598 C CA . PHE A 1 76 ? 14.756 2.960 -3.361 1.00 95.25 76 PHE A CA 1
ATOM 599 C C . PHE A 1 76 ? 15.066 3.703 -4.665 1.00 95.25 76 PHE A C 1
ATOM 601 O O . PHE A 1 76 ? 15.876 3.260 -5.481 1.00 95.25 76 PHE A O 1
ATOM 608 N N . GLY A 1 77 ? 14.408 4.849 -4.864 1.00 94.19 77 GLY A N 1
ATOM 609 C CA . GLY A 1 77 ? 14.728 5.776 -5.953 1.00 94.19 77 GLY A CA 1
ATOM 610 C C . GLY A 1 77 ? 14.082 5.434 -7.294 1.00 94.19 77 GLY A C 1
ATOM 611 O O . GLY A 1 77 ? 14.281 6.166 -8.263 1.00 94.19 77 GLY A O 1
ATOM 612 N N . ARG A 1 78 ? 13.309 4.341 -7.397 1.00 94.00 78 ARG A N 1
ATOM 613 C CA . ARG A 1 78 ? 12.780 3.872 -8.690 1.00 94.00 78 ARG A CA 1
ATOM 614 C C . ARG A 1 78 ? 11.865 4.890 -9.370 1.00 94.00 78 ARG A C 1
ATOM 616 O O . ARG A 1 78 ? 11.868 4.962 -10.596 1.00 94.00 78 ARG A O 1
ATOM 623 N N . THR A 1 79 ? 11.099 5.648 -8.594 1.00 91.69 79 THR A N 1
ATOM 624 C CA . THR A 1 79 ? 10.146 6.656 -9.083 1.00 91.69 79 THR A CA 1
ATOM 625 C C . THR A 1 79 ? 10.694 8.086 -9.029 1.00 91.69 79 THR A C 1
ATOM 627 O O . THR A 1 79 ? 9.953 9.026 -9.296 1.00 91.69 79 THR A O 1
ATOM 630 N N . GLY A 1 80 ? 11.975 8.268 -8.684 1.00 93.06 80 GLY A N 1
ATOM 631 C CA . GLY A 1 80 ? 12.607 9.577 -8.466 1.00 93.06 80 GLY A CA 1
ATOM 632 C C . GLY A 1 80 ? 12.624 10.038 -7.004 1.00 93.06 80 GLY A C 1
ATOM 633 O O . GLY A 1 80 ? 13.467 10.854 -6.648 1.00 93.06 80 GLY A O 1
ATOM 634 N N . ASN A 1 81 ? 11.775 9.456 -6.152 1.00 93.81 81 ASN A N 1
ATOM 635 C CA . ASN A 1 81 ? 11.797 9.622 -4.695 1.00 93.81 81 ASN A CA 1
ATOM 636 C C . ASN A 1 81 ? 12.277 8.338 -4.010 1.00 93.81 81 ASN A C 1
ATOM 638 O O . ASN A 1 81 ? 12.336 7.275 -4.640 1.00 93.81 81 ASN A O 1
ATOM 642 N N . LEU A 1 82 ? 12.608 8.409 -2.716 1.00 92.12 82 LEU A N 1
ATOM 643 C CA . LEU A 1 82 ? 13.057 7.222 -1.985 1.00 92.12 82 LEU A CA 1
ATOM 644 C C . LEU A 1 82 ? 11.936 6.176 -1.892 1.00 92.12 82 LEU A C 1
ATOM 646 O O . LEU A 1 82 ? 12.203 4.985 -2.054 1.00 92.12 82 LEU A O 1
ATOM 650 N N . PHE A 1 83 ? 10.693 6.626 -1.717 1.00 92.50 83 PHE A N 1
ATOM 651 C CA . PHE A 1 83 ? 9.498 5.786 -1.670 1.00 92.50 83 PHE A CA 1
ATOM 652 C C . PHE A 1 83 ? 8.376 6.349 -2.554 1.00 92.50 83 PHE A C 1
ATOM 654 O O . PHE A 1 83 ? 8.222 7.562 -2.698 1.00 92.50 83 PHE A O 1
ATOM 661 N N . GLY A 1 84 ? 7.548 5.472 -3.118 1.00 87.56 84 GLY A N 1
ATOM 662 C CA . GLY A 1 84 ? 6.354 5.836 -3.882 1.00 87.56 84 GLY A CA 1
ATOM 663 C C . GLY A 1 84 ? 5.280 6.520 -3.030 1.00 87.56 84 GLY A C 1
ATOM 664 O O . GLY A 1 84 ? 4.553 7.371 -3.542 1.00 87.56 84 GLY A O 1
ATOM 665 N N . LEU A 1 85 ? 5.219 6.233 -1.726 1.00 90.50 85 LEU A N 1
ATOM 666 C CA . LEU A 1 85 ? 4.357 6.936 -0.770 1.00 90.50 85 LEU A CA 1
ATOM 667 C C . LEU A 1 85 ? 4.624 8.449 -0.745 1.00 90.50 85 LEU A C 1
ATOM 669 O O . LEU A 1 85 ? 3.685 9.228 -0.588 1.00 90.50 85 LEU A O 1
ATOM 673 N N . GLU A 1 86 ? 5.873 8.877 -0.972 1.00 92.62 86 GLU A N 1
ATOM 674 C CA . GLU A 1 86 ? 6.245 10.295 -1.071 1.00 92.62 86 GLU A CA 1
ATOM 675 C C . GLU A 1 86 ? 5.734 10.891 -2.385 1.00 92.62 86 GLU A C 1
ATOM 677 O O . GLU A 1 86 ? 5.145 11.969 -2.395 1.00 92.62 86 GLU A O 1
ATOM 682 N N . THR A 1 87 ? 5.895 10.159 -3.495 1.00 92.12 87 THR A N 1
ATOM 683 C CA . THR A 1 87 ? 5.411 10.572 -4.823 1.00 92.12 87 THR A CA 1
ATOM 684 C C . THR A 1 87 ? 3.908 10.848 -4.829 1.00 92.12 87 THR A C 1
ATOM 686 O O . THR A 1 87 ? 3.465 11.789 -5.484 1.00 92.12 87 THR A O 1
ATOM 689 N N . TYR A 1 88 ? 3.123 10.056 -4.096 1.00 92.69 88 TYR A N 1
ATOM 690 C CA . TYR A 1 88 ? 1.662 10.179 -4.076 1.00 92.69 88 TYR A CA 1
ATOM 691 C C . TYR A 1 88 ? 1.097 10.816 -2.805 1.00 92.69 88 TYR A C 1
ATOM 693 O O . TYR A 1 88 ? -0.113 11.007 -2.728 1.00 92.69 88 TYR A O 1
ATOM 701 N N . SER A 1 89 ? 1.945 11.179 -1.837 1.00 95.12 89 SER A N 1
ATOM 702 C CA . SER A 1 89 ? 1.539 11.777 -0.555 1.00 95.12 89 SER A CA 1
ATOM 703 C C . SER A 1 89 ? 0.461 10.966 0.186 1.00 95.12 89 SER A C 1
ATOM 705 O O . SER A 1 89 ? -0.482 11.527 0.742 1.00 95.12 89 SER A O 1
ATOM 707 N N . VAL A 1 90 ? 0.590 9.634 0.180 1.00 96.88 90 VAL A N 1
ATOM 708 C CA . VAL A 1 90 ? -0.321 8.707 0.874 1.00 96.88 90 VAL A CA 1
ATOM 709 C C . VAL A 1 90 ? 0.482 7.807 1.798 1.00 96.88 90 VAL A C 1
ATOM 711 O O . VAL A 1 90 ? 1.310 7.030 1.334 1.00 96.88 90 VAL A O 1
ATOM 714 N N . THR A 1 91 ? 0.195 7.869 3.097 1.00 96.44 91 THR A N 1
ATOM 715 C CA . THR A 1 91 ? 0.862 7.042 4.109 1.00 96.44 91 THR A CA 1
ATOM 716 C C . THR A 1 91 ? 0.087 5.733 4.333 1.00 96.44 91 THR A C 1
ATOM 718 O O . THR A 1 91 ? -1.063 5.778 4.785 1.00 96.44 91 THR A O 1
ATOM 721 N N . PRO A 1 92 ? 0.675 4.558 4.038 1.00 96.81 92 PRO A N 1
ATOM 722 C CA . PRO A 1 92 ? 0.068 3.268 4.357 1.00 96.81 92 PRO A CA 1
ATOM 723 C C . PRO A 1 92 ? 0.234 2.921 5.845 1.00 96.81 92 PRO A C 1
ATOM 725 O O . PRO A 1 92 ? 1.074 3.484 6.544 1.00 96.81 92 PRO A O 1
ATOM 728 N N . ASP A 1 93 ? -0.534 1.945 6.327 1.00 96.62 93 ASP A N 1
ATOM 729 C CA . ASP A 1 93 ? -0.333 1.353 7.653 1.00 96.62 93 ASP A CA 1
ATOM 730 C C . ASP A 1 93 ? 0.899 0.448 7.692 1.00 96.62 93 ASP A C 1
ATOM 732 O O . ASP A 1 93 ? 1.626 0.432 8.686 1.00 96.62 93 ASP A O 1
ATOM 736 N N . ILE A 1 94 ? 1.127 -0.300 6.608 1.00 96.44 94 ILE A N 1
ATOM 737 C CA . ILE A 1 94 ? 2.261 -1.209 6.448 1.00 96.44 94 ILE A CA 1
ATOM 738 C C . ILE A 1 94 ? 2.922 -0.950 5.093 1.00 96.44 94 ILE A C 1
ATOM 740 O O . ILE A 1 94 ? 2.253 -0.853 4.067 1.00 96.44 94 ILE A O 1
ATOM 744 N N . LEU A 1 95 ? 4.249 -0.879 5.084 1.00 95.69 95 LEU A N 1
ATOM 745 C CA . LEU A 1 95 ? 5.065 -0.697 3.889 1.00 95.69 95 LEU A CA 1
ATOM 746 C C . LEU A 1 95 ? 5.941 -1.931 3.669 1.00 95.69 95 LEU A C 1
ATOM 748 O O . LEU A 1 95 ? 6.764 -2.240 4.526 1.00 95.69 95 LEU A O 1
ATOM 752 N N . CYS A 1 96 ? 5.802 -2.617 2.536 1.00 96.69 96 CYS A N 1
ATOM 753 C CA . CYS A 1 96 ? 6.652 -3.748 2.154 1.00 96.69 96 CYS A CA 1
ATOM 754 C C . CYS A 1 96 ? 7.774 -3.307 1.206 1.00 96.69 96 CYS A C 1
ATOM 756 O O . CYS A 1 96 ? 7.525 -2.615 0.222 1.00 96.69 96 CYS A O 1
ATOM 758 N N . MET A 1 97 ? 9.011 -3.736 1.477 1.00 95.25 97 MET A N 1
ATOM 759 C CA . MET A 1 97 ? 10.213 -3.301 0.758 1.00 95.25 97 MET A CA 1
ATOM 760 C C . MET A 1 97 ? 11.170 -4.471 0.506 1.00 95.25 97 MET A C 1
ATOM 762 O O . MET A 1 97 ? 11.366 -5.333 1.361 1.00 95.25 97 MET A O 1
ATOM 766 N N . ALA A 1 98 ? 11.794 -4.502 -0.673 1.00 95.62 98 ALA A N 1
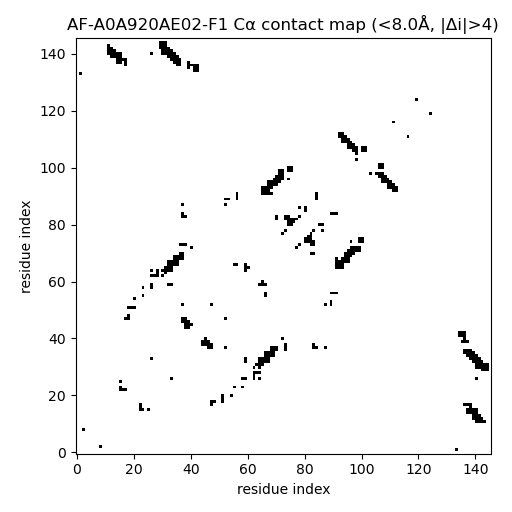ATOM 767 C CA . ALA A 1 98 ? 12.888 -5.417 -1.014 1.00 95.62 98 ALA A CA 1
ATOM 768 C C . ALA A 1 98 ? 13.632 -4.877 -2.255 1.00 95.62 98 ALA A C 1
ATOM 770 O O . ALA A 1 98 ? 13.797 -3.667 -2.393 1.00 95.62 98 ALA A O 1
ATOM 771 N N . LYS A 1 99 ? 14.084 -5.758 -3.161 1.00 94.44 99 LYS A N 1
ATOM 772 C CA . LYS A 1 99 ? 14.761 -5.436 -4.437 1.00 94.44 99 LYS A CA 1
ATOM 773 C C . LYS A 1 99 ? 15.851 -4.365 -4.285 1.00 94.44 99 LYS A C 1
ATOM 775 O O . LYS A 1 99 ? 16.952 -4.699 -3.858 1.00 94.44 99 LYS A O 1
ATOM 780 N N . GLY A 1 100 ? 15.550 -3.109 -4.637 1.00 92.56 100 GLY A N 1
ATOM 781 C CA . GLY A 1 100 ? 16.494 -1.989 -4.586 1.00 92.56 100 GLY A CA 1
ATOM 782 C C . GLY A 1 100 ? 17.138 -1.814 -3.211 1.00 92.56 100 GLY A C 1
ATOM 783 O O . GLY A 1 100 ? 18.312 -1.467 -3.142 1.00 92.56 100 GLY A O 1
ATOM 784 N N . MET A 1 101 ? 16.424 -2.186 -2.143 1.00 94.69 101 MET A N 1
ATOM 785 C CA . MET A 1 101 ? 16.920 -2.174 -0.764 1.00 94.69 101 MET A CA 1
ATOM 786 C C . MET A 1 101 ? 18.223 -2.949 -0.570 1.00 94.69 101 MET A C 1
ATOM 788 O O . MET A 1 101 ? 19.071 -2.558 0.224 1.00 94.69 101 MET A O 1
ATOM 792 N N . GLY A 1 102 ? 18.358 -4.085 -1.256 1.00 92.25 102 GLY A N 1
ATOM 793 C CA . GLY A 1 102 ? 19.455 -5.015 -1.025 1.00 92.25 102 GLY A CA 1
ATOM 794 C C . GLY A 1 102 ? 20.719 -4.712 -1.812 1.00 92.25 102 GLY A C 1
ATOM 795 O O . GLY A 1 102 ? 21.728 -5.364 -1.570 1.00 92.25 102 GLY A O 1
ATOM 796 N N . GLY A 1 103 ? 20.675 -3.812 -2.802 1.00 93.06 103 GLY A N 1
ATOM 797 C CA . GLY A 1 103 ? 21.827 -3.552 -3.675 1.00 93.06 103 GLY A CA 1
ATOM 798 C C . GLY A 1 103 ? 22.403 -4.809 -4.353 1.00 93.06 103 GLY A C 1
ATOM 799 O O . GLY A 1 103 ? 23.586 -4.843 -4.670 1.00 93.06 103 GLY A O 1
ATOM 800 N N . GLY A 1 104 ? 21.593 -5.860 -4.536 1.00 92.31 104 GLY A N 1
ATOM 801 C CA . GLY A 1 104 ? 22.028 -7.175 -5.029 1.00 92.31 104 GLY A CA 1
ATOM 802 C C . GLY A 1 104 ? 22.019 -8.292 -3.977 1.00 92.31 104 GLY A C 1
ATOM 803 O O . GLY A 1 104 ? 22.017 -9.464 -4.346 1.00 92.31 104 GLY A O 1
ATOM 804 N N . MET A 1 105 ? 21.931 -7.966 -2.685 1.00 95.94 105 MET A N 1
ATOM 805 C CA . MET A 1 105 ? 21.746 -8.949 -1.614 1.00 95.94 105 MET A CA 1
ATOM 806 C C . MET A 1 105 ? 20.269 -9.356 -1.454 1.00 95.94 105 MET A C 1
ATOM 808 O O . MET A 1 105 ? 19.375 -8.514 -1.586 1.00 95.94 105 MET A O 1
ATOM 812 N N . PRO A 1 106 ? 19.979 -10.632 -1.132 1.00 94.69 106 PRO A N 1
ATOM 813 C CA . PRO A 1 106 ? 18.617 -11.100 -0.899 1.00 94.69 106 PRO A CA 1
ATOM 814 C C . PRO A 1 106 ? 18.114 -10.636 0.473 1.00 94.69 106 PRO A C 1
ATOM 816 O O . PRO A 1 106 ? 18.358 -11.276 1.492 1.00 94.69 106 PRO A O 1
ATOM 819 N N . ILE A 1 107 ? 17.390 -9.520 0.496 1.00 93.06 107 ILE A N 1
ATOM 820 C CA . ILE A 1 107 ? 16.791 -8.967 1.712 1.00 93.06 107 ILE A CA 1
ATOM 821 C C . ILE A 1 107 ? 15.400 -8.400 1.421 1.00 93.06 107 ILE A C 1
ATOM 823 O O . ILE A 1 107 ? 15.151 -7.817 0.363 1.00 93.06 107 ILE A O 1
ATOM 827 N N . GLY A 1 108 ? 14.493 -8.585 2.376 1.00 94.31 108 GLY A N 1
ATOM 828 C CA . GLY A 1 108 ? 13.160 -8.002 2.381 1.00 94.31 108 GLY A CA 1
ATOM 829 C C . GLY A 1 108 ? 12.784 -7.573 3.791 1.00 94.31 108 GLY A C 1
ATOM 830 O O . GLY A 1 108 ? 13.257 -8.148 4.770 1.00 94.31 108 GLY A O 1
ATOM 831 N N . SER A 1 109 ? 11.961 -6.540 3.890 1.00 93.38 109 SER A N 1
ATOM 832 C CA . SER A 1 109 ? 11.492 -5.993 5.154 1.00 93.38 109 SER A CA 1
ATOM 833 C C . SER A 1 109 ? 10.084 -5.438 4.990 1.00 93.38 109 SER A C 1
ATOM 835 O O . SER A 1 109 ? 9.600 -5.194 3.881 1.00 93.38 109 SER A O 1
ATOM 837 N N . PHE A 1 110 ? 9.413 -5.254 6.118 1.00 95.19 110 PHE A N 1
ATOM 838 C CA . PHE A 1 110 ? 8.220 -4.434 6.180 1.00 95.19 110 PHE A CA 1
ATOM 839 C C . PHE A 1 110 ? 8.332 -3.482 7.366 1.00 95.19 110 PHE A C 1
ATOM 841 O O . PHE A 1 110 ? 8.942 -3.818 8.384 1.00 95.19 110 PHE A O 1
ATOM 848 N N . THR A 1 111 ? 7.725 -2.311 7.233 1.00 92.75 111 THR A N 1
ATOM 849 C CA . THR A 1 111 ? 7.683 -1.283 8.273 1.00 92.75 111 THR A CA 1
ATOM 850 C C . THR A 1 111 ? 6.232 -0.968 8.601 1.00 92.75 111 THR A C 1
ATOM 852 O O . THR A 1 111 ? 5.384 -0.931 7.715 1.00 92.75 111 THR A O 1
ATOM 855 N N . THR A 1 112 ? 5.940 -0.755 9.879 1.00 94.31 112 THR A N 1
ATOM 856 C CA . THR A 1 112 ? 4.627 -0.347 10.394 1.00 94.3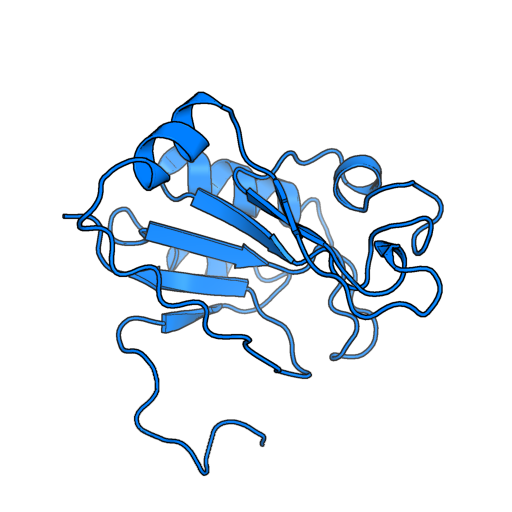1 112 THR A CA 1
ATOM 857 C C . THR A 1 112 ? 4.836 0.506 11.645 1.00 94.31 112 THR A C 1
ATOM 859 O O . THR A 1 112 ? 5.942 0.532 12.193 1.00 94.31 112 THR A O 1
ATOM 862 N N . SER A 1 113 ? 3.795 1.191 12.126 1.00 91.50 113 SER A N 1
ATOM 863 C CA . SER A 1 113 ? 3.872 1.927 13.393 1.00 91.50 113 SER A CA 1
ATOM 864 C C . SER A 1 113 ? 4.260 1.009 14.558 1.00 91.50 113 SER A C 1
ATOM 8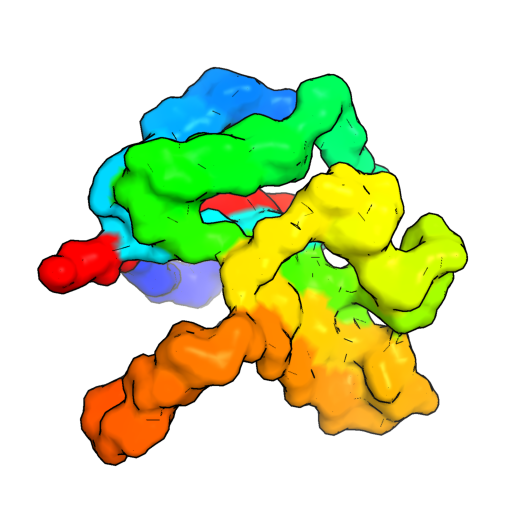66 O O . SER A 1 113 ? 3.914 -0.176 14.580 1.00 91.50 113 SER A O 1
ATOM 868 N N . THR A 1 114 ? 4.950 1.567 15.555 1.00 88.06 114 THR A N 1
ATOM 869 C CA . THR A 1 114 ? 5.360 0.842 16.769 1.00 88.06 114 THR A CA 1
ATOM 870 C C . THR A 1 114 ? 4.178 0.145 17.436 1.00 88.06 114 THR A C 1
ATOM 872 O O . THR A 1 114 ? 4.267 -1.036 17.760 1.00 88.06 114 THR A O 1
ATOM 875 N N . GLU A 1 115 ? 3.052 0.848 17.569 1.00 89.69 115 GLU A N 1
ATOM 876 C CA . GLU A 1 115 ? 1.798 0.317 18.111 1.00 89.69 115 GLU A CA 1
ATOM 877 C C . GLU A 1 115 ? 1.351 -0.957 17.381 1.00 89.69 115 GLU A C 1
ATOM 879 O O . GLU A 1 115 ? 1.154 -1.999 18.005 1.00 89.69 115 GLU A O 1
ATOM 884 N N . LYS A 1 116 ? 1.281 -0.916 16.046 1.00 88.25 116 LYS A N 1
ATOM 885 C CA . LYS A 1 116 ? 0.901 -2.077 15.234 1.00 88.25 116 LYS A CA 1
ATOM 886 C C . LYS A 1 116 ? 1.942 -3.193 15.324 1.00 88.25 116 LYS A C 1
ATOM 888 O O . LYS A 1 116 ? 1.572 -4.361 15.420 1.00 88.25 116 LYS A O 1
ATOM 893 N N . MET A 1 117 ? 3.233 -2.860 15.384 1.00 87.81 117 MET A N 1
ATOM 894 C CA . MET A 1 117 ? 4.316 -3.834 15.567 1.00 87.81 117 MET A CA 1
ATOM 895 C C . MET A 1 117 ? 4.205 -4.589 16.904 1.00 87.81 117 MET A C 1
ATOM 897 O O . MET A 1 117 ? 4.582 -5.758 16.986 1.00 87.81 117 MET A O 1
ATOM 901 N N . HIS A 1 118 ? 3.648 -3.974 17.955 1.00 86.25 118 HIS A N 1
ATOM 902 C CA . HIS A 1 118 ? 3.427 -4.657 19.234 1.00 86.25 118 HIS A CA 1
ATOM 903 C C . HIS A 1 118 ? 2.445 -5.831 19.133 1.00 86.25 118 HIS A C 1
ATOM 905 O O . HIS A 1 118 ? 2.593 -6.789 19.893 1.00 86.25 118 HIS A O 1
ATOM 911 N N . SER A 1 119 ? 1.507 -5.814 18.178 1.00 83.94 119 SER A N 1
ATOM 912 C CA . SER A 1 119 ? 0.579 -6.935 17.958 1.00 83.94 119 SER A CA 1
ATOM 913 C C . SER A 1 119 ? 1.300 -8.245 17.599 1.00 83.94 119 SER A C 1
ATOM 915 O O . SER A 1 119 ? 0.838 -9.326 17.963 1.00 83.94 119 SER A O 1
ATOM 917 N N . LEU A 1 120 ? 2.486 -8.154 16.983 1.00 78.12 120 LEU A N 1
ATOM 918 C CA . LEU A 1 120 ? 3.313 -9.299 16.593 1.00 78.12 120 LEU A CA 1
ATOM 919 C C . LEU A 1 120 ? 4.150 -9.874 17.744 1.00 78.12 120 LEU A C 1
ATOM 921 O O . LEU A 1 120 ? 4.714 -10.956 17.609 1.00 78.12 120 LEU A O 1
ATOM 925 N N . ARG A 1 121 ? 4.239 -9.189 18.893 1.00 70.81 121 ARG A N 1
ATOM 926 C CA . ARG A 1 121 ? 5.053 -9.639 20.039 1.00 70.81 121 ARG A CA 1
ATOM 927 C C . ARG A 1 121 ? 4.422 -10.787 20.835 1.00 70.81 121 ARG A C 1
ATOM 929 O O . ARG A 1 121 ? 5.030 -11.259 21.793 1.00 70.81 121 ARG A O 1
ATOM 936 N N . ARG A 1 122 ? 3.212 -11.241 20.486 1.00 58.31 122 ARG A N 1
ATOM 937 C CA . ARG A 1 122 ? 2.558 -12.358 21.182 1.00 58.31 122 ARG A CA 1
ATOM 938 C C . ARG A 1 122 ? 3.076 -13.712 20.666 1.00 58.31 122 ARG A C 1
ATOM 940 O O . ARG A 1 122 ? 3.032 -13.942 19.461 1.00 58.31 122 ARG A O 1
ATOM 947 N N . PRO A 1 123 ? 3.460 -14.654 21.552 1.00 48.28 123 PRO A N 1
ATOM 948 C CA . PRO A 1 123 ? 4.089 -15.929 21.176 1.00 48.28 123 PRO A CA 1
ATOM 949 C C . PRO A 1 123 ? 3.180 -16.912 20.409 1.00 48.28 123 PRO A C 1
ATOM 951 O O . PRO A 1 123 ? 3.633 -17.991 20.046 1.00 48.28 123 PRO A O 1
ATOM 954 N N . TYR A 1 124 ? 1.914 -16.564 20.155 1.00 41.78 124 TYR A N 1
ATOM 955 C CA . TY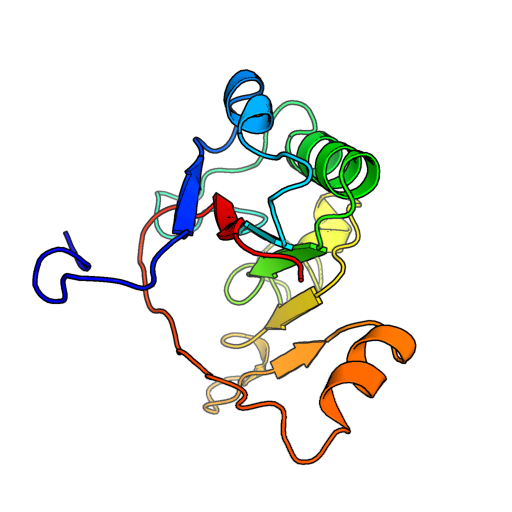R A 1 124 ? 0.923 -17.435 19.508 1.00 41.78 124 TYR A CA 1
ATOM 956 C C . TYR A 1 124 ? 0.375 -16.888 18.180 1.00 41.78 124 TYR A C 1
ATOM 958 O O . TYR A 1 124 ? -0.558 -17.460 17.616 1.00 41.78 124 TYR A O 1
ATOM 966 N N . VAL A 1 125 ? 0.928 -15.787 17.657 1.00 41.03 125 VAL A N 1
ATOM 967 C CA . VAL A 1 125 ? 0.587 -15.345 16.299 1.00 41.03 125 VAL A CA 1
ATOM 968 C C . VAL A 1 125 ? 1.338 -16.247 15.328 1.00 41.03 125 VAL A C 1
ATOM 970 O O . VAL A 1 125 ? 2.555 -16.162 15.175 1.00 41.03 125 VAL A O 1
ATOM 973 N N . ARG A 1 126 ? 0.607 -17.159 14.684 1.00 31.95 126 ARG A N 1
ATOM 974 C CA . ARG A 1 126 ? 1.116 -17.976 13.582 1.00 31.95 126 ARG A CA 1
ATOM 975 C C . ARG A 1 126 ? 1.286 -17.061 12.371 1.00 31.95 126 ARG A C 1
ATOM 977 O O . ARG A 1 126 ? 0.398 -16.959 11.532 1.00 31.95 126 ARG A O 1
ATOM 984 N N . THR A 1 127 ? 2.400 -16.338 12.324 1.00 34.66 127 THR A N 1
ATOM 985 C CA . THR A 1 127 ? 2.723 -15.432 11.223 1.00 34.66 127 THR A CA 1
ATOM 986 C C . THR A 1 127 ? 3.003 -16.264 9.976 1.00 34.66 127 THR A C 1
ATOM 988 O O . THR A 1 127 ? 4.106 -16.769 9.771 1.00 34.66 127 THR A O 1
ATOM 991 N N . TYR A 1 128 ? 1.983 -16.452 9.142 1.00 27.75 128 TYR A N 1
ATOM 992 C CA . TYR A 1 128 ? 2.158 -17.008 7.809 1.00 27.75 128 TYR A CA 1
ATOM 993 C C . TYR A 1 128 ? 2.836 -15.952 6.932 1.00 27.75 128 TYR A C 1
ATOM 995 O O . TYR A 1 128 ? 2.182 -15.106 6.329 1.00 27.75 128 TYR A O 1
ATOM 1003 N N . TYR A 1 129 ? 4.164 -16.005 6.843 1.00 29.09 129 TYR A N 1
ATOM 1004 C CA . TYR A 1 129 ? 4.896 -15.328 5.777 1.00 29.09 129 TYR A CA 1
ATOM 1005 C C . TYR A 1 129 ? 4.670 -16.105 4.478 1.00 29.09 129 TYR A C 1
ATOM 1007 O O . TYR A 1 129 ? 5.414 -17.024 4.137 1.00 29.09 129 TYR A O 1
ATOM 1015 N N . HIS A 1 130 ? 3.610 -15.772 3.746 1.00 28.06 130 HIS A N 1
ATOM 1016 C CA . HIS A 1 130 ? 3.497 -16.185 2.353 1.00 28.06 130 HIS A CA 1
ATOM 1017 C C . HIS A 1 130 ? 4.169 -15.145 1.467 1.00 28.06 130 HIS A C 1
ATOM 1019 O O . HIS A 1 130 ? 3.643 -14.061 1.228 1.00 28.06 130 HIS A O 1
ATOM 1025 N N . PHE A 1 131 ? 5.360 -15.505 0.979 1.00 24.52 131 PHE A N 1
ATOM 1026 C CA . PHE A 1 131 ? 6.044 -14.791 -0.090 1.00 24.52 131 PHE A CA 1
ATOM 1027 C C . PHE A 1 131 ? 5.227 -14.952 -1.369 1.00 24.52 131 PHE A C 1
ATOM 1029 O O . PHE A 1 131 ? 5.340 -15.934 -2.107 1.00 24.52 131 PHE A O 1
ATOM 1036 N N . TRP A 1 132 ? 4.326 -14.007 -1.586 1.00 31.44 132 TRP A N 1
ATOM 1037 C CA . TRP A 1 132 ? 3.388 -14.073 -2.679 1.00 31.44 132 TRP A CA 1
ATOM 1038 C C . TRP A 1 132 ? 4.010 -13.424 -3.921 1.00 31.44 132 TRP A C 1
ATOM 1040 O O . TRP A 1 132 ? 4.096 -12.209 -4.054 1.00 31.44 132 TRP A O 1
ATOM 1050 N N . ARG A 1 133 ? 4.497 -14.259 -4.845 1.00 27.80 133 ARG A N 1
ATOM 1051 C CA . ARG A 1 133 ? 4.876 -13.832 -6.198 1.00 27.80 133 ARG A CA 1
ATOM 1052 C C . ARG A 1 133 ? 3.613 -13.773 -7.058 1.00 27.80 133 ARG A C 1
ATOM 1054 O O . ARG A 1 133 ? 3.084 -14.819 -7.429 1.00 27.80 133 ARG A O 1
ATOM 1061 N N . SER A 1 134 ? 3.176 -12.587 -7.467 1.00 35.88 134 SER A N 1
ATOM 1062 C CA . SER A 1 134 ? 2.320 -12.464 -8.652 1.00 35.88 134 SER A CA 1
ATOM 1063 C C . SER A 1 134 ? 2.721 -11.280 -9.493 1.00 35.88 134 SER A C 1
ATOM 1065 O O . SER A 1 134 ? 2.919 -10.174 -9.012 1.00 35.88 134 SER A O 1
ATOM 1067 N N . SER A 1 135 ? 2.779 -11.543 -10.786 1.00 34.53 135 SER A N 1
ATOM 1068 C CA . SER A 1 135 ? 3.124 -10.587 -11.824 1.00 34.53 135 SER A CA 1
ATOM 1069 C C . SER A 1 135 ? 1.892 -9.868 -12.392 1.00 34.53 135 SER A C 1
ATOM 1071 O O . SER A 1 135 ? 1.883 -9.558 -13.573 1.00 34.53 135 SER A O 1
ATOM 1073 N N . TYR A 1 136 ? 0.847 -9.626 -11.591 1.00 34.06 136 TYR A N 1
ATOM 1074 C CA . TYR A 1 136 ? -0.316 -8.832 -12.011 1.00 34.06 136 TYR A CA 1
ATOM 1075 C C . TYR A 1 136 ? -0.950 -8.108 -10.826 1.00 34.06 136 TYR A C 1
ATOM 1077 O O . TYR A 1 136 ? -1.311 -8.773 -9.854 1.00 34.06 136 TYR A O 1
ATOM 1085 N N . SER A 1 137 ? -1.109 -6.794 -11.002 1.00 43.19 137 SER A N 1
ATOM 1086 C CA . SER A 1 137 ? -2.015 -5.841 -10.357 1.00 43.19 137 SER A CA 1
ATOM 1087 C C . SER A 1 137 ? -2.769 -6.372 -9.152 1.00 43.19 137 SER A C 1
ATOM 1089 O O . SER A 1 137 ? -3.768 -7.082 -9.306 1.00 43.19 137 SER A O 1
ATOM 1091 N N . LEU A 1 138 ? -2.350 -5.988 -7.952 1.00 41.72 138 LEU A N 1
ATOM 1092 C CA . LEU A 1 138 ? -3.172 -6.197 -6.772 1.00 41.72 138 LEU A CA 1
ATOM 1093 C C . LEU A 1 138 ? -3.528 -4.855 -6.215 1.00 41.72 138 LEU A C 1
ATOM 1095 O O . LEU A 1 138 ? -2.667 -4.099 -5.796 1.00 41.72 138 LEU A O 1
ATOM 1099 N N . CYS A 1 139 ? -4.823 -4.603 -6.211 1.00 39.28 139 CYS A N 1
ATOM 1100 C CA . CYS A 1 139 ? -5.463 -4.227 -4.980 1.00 39.28 139 CYS A CA 1
ATOM 1101 C C . CYS A 1 139 ? -6.143 -5.509 -4.463 1.00 39.28 139 CYS A C 1
ATOM 1103 O O . CYS A 1 139 ? -6.933 -6.124 -5.190 1.00 39.28 139 CYS A O 1
ATOM 1105 N N . SER A 1 140 ? -5.745 -6.025 -3.301 1.00 49.59 140 SER A N 1
ATOM 1106 C CA . SER A 1 140 ? -6.345 -7.234 -2.725 1.00 49.59 140 SER A CA 1
ATOM 1107 C C . SER A 1 140 ? -6.854 -7.006 -1.323 1.00 49.59 140 SER A C 1
ATOM 1109 O O . SER A 1 140 ? -6.140 -6.505 -0.464 1.00 49.59 140 SER A O 1
ATOM 1111 N N . ILE A 1 141 ? -8.103 -7.404 -1.139 1.00 54.72 141 ILE A N 1
ATOM 1112 C CA . ILE A 1 141 ? -8.853 -7.361 0.103 1.00 54.72 141 ILE A CA 1
ATOM 1113 C C . ILE A 1 141 ? -8.575 -8.669 0.830 1.00 54.72 141 ILE A C 1
ATOM 1115 O O . ILE A 1 141 ? -8.837 -9.728 0.264 1.00 54.72 141 ILE A O 1
ATOM 1119 N N . ILE A 1 142 ? -8.060 -8.603 2.053 1.00 59.41 142 ILE A N 1
ATOM 1120 C CA . ILE A 1 142 ? -7.979 -9.750 2.963 1.00 59.41 142 ILE A CA 1
ATOM 1121 C C . ILE A 1 142 ? -9.150 -9.639 3.936 1.00 59.41 142 ILE A C 1
ATOM 1123 O O . ILE A 1 142 ? -9.296 -8.604 4.581 1.00 59.41 142 ILE A O 1
ATOM 1127 N N . GLY A 1 143 ? -10.001 -10.662 4.014 1.00 41.28 143 GLY A N 1
ATOM 1128 C CA . GLY A 1 143 ? -11.135 -10.714 4.939 1.00 41.28 143 GLY A CA 1
ATOM 1129 C C . GLY A 1 143 ? -10.835 -11.369 6.294 1.00 41.28 143 GLY A C 1
ATOM 1130 O O . GLY A 1 143 ? -9.866 -12.110 6.441 1.00 41.28 143 GLY A O 1
ATOM 1131 N N . HIS A 1 144 ? -11.748 -11.089 7.232 1.00 38.03 144 HIS A N 1
ATOM 1132 C CA . HIS A 1 144 ? -11.868 -11.499 8.641 1.00 38.03 144 HIS A CA 1
ATOM 1133 C C . HIS A 1 144 ? -11.080 -10.697 9.692 1.00 38.03 144 HIS A C 1
ATOM 1135 O O . HIS A 1 144 ? -9.990 -11.062 10.130 1.00 38.03 144 HIS A O 1
ATOM 1141 N N . THR A 1 145 ? -11.732 -9.638 10.177 1.00 32.56 145 THR A N 1
ATOM 1142 C CA . THR A 1 145 ? -11.570 -9.114 11.541 1.00 32.56 145 THR A CA 1
ATOM 1143 C C . THR A 1 145 ? -12.341 -10.041 12.500 1.00 32.56 145 THR A C 1
ATOM 1145 O O . THR A 1 145 ? -13.459 -10.449 12.169 1.00 32.56 145 THR A O 1
ATOM 1148 N N . LEU A 1 146 ? -11.738 -10.436 13.628 1.00 33.12 146 LEU A N 1
ATOM 1149 C CA . LEU A 1 146 ? -12.434 -11.113 14.739 1.00 33.12 146 LEU A CA 1
ATOM 1150 C C . LEU A 1 146 ? -13.178 -10.092 15.601 1.00 33.12 146 LEU A C 1
ATOM 1152 O O . LEU A 1 146 ? -12.611 -8.991 15.792 1.00 33.12 146 LEU A O 1
#